Protein AF-A0A8I2G1R7-F1 (afdb_monomer_lite)

Foldseek 3Di:
DDQPVPDDDDDDDVPDDDQDPVNCVVRCVSPVQWDWDADPNDTDIDHDDDDPDPVVVVVVVVVVVVD

Radius of gyration: 14.73 Å; chains: 1; bounding box: 33×22×38 Å

Sequence (67 aa):
MTELKDRECEACRVGAPLVTEEEIAELLPEIPEWEIIEEDGIKKLTRSFKFNNFSGALSFTVKVGEL

pLDDT: mean 91.76, std 6.98, range [58.69, 98.25]

Secondary structure (DSSP, 8-state):
---GGGSPPPPPPTTPPPPPHHHHHHHGGGSTT-EEEEETTEEEEE-PPP-SSHHHHHHHHHHHHT-

Structure (mmCIF, N/CA/C/O backbone):
data_AF-A0A8I2G1R7-F1
#
_entry.id   AF-A0A8I2G1R7-F1
#
loop_
_atom_site.group_PDB
_atom_site.id
_atom_site.type_symbol
_atom_site.label_atom_id
_atom_site.label_alt_id
_atom_site.label_comp_id
_atom_site.label_asym_id
_atom_site.label_entity_id
_atom_site.label_seq_id
_atom_site.pdbx_PDB_ins_code
_atom_site.Cartn_x
_atom_site.Cartn_y
_atom_site.Cartn_z
_atom_site.occupancy
_atom_site.B_iso_or_equiv
_atom_site.auth_seq_id
_atom_site.auth_comp_id
_atom_site.auth_asym_id
_atom_site.auth_atom_id
_atom_site.pdbx_PDB_model_num
ATOM 1 N N . MET A 1 1 ? 4.596 -5.777 22.479 1.00 58.69 1 MET A N 1
ATOM 2 C CA . MET A 1 1 ? 3.763 -5.639 21.269 1.00 58.69 1 MET A CA 1
ATOM 3 C C . MET A 1 1 ? 4.480 -6.372 20.154 1.00 58.69 1 MET A C 1
ATOM 5 O O . MET A 1 1 ? 5.702 -6.316 20.134 1.00 58.69 1 MET A O 1
ATOM 9 N N . THR A 1 2 ? 3.756 -7.109 19.320 1.00 71.12 2 THR A N 1
ATOM 10 C CA . THR A 1 2 ? 4.308 -7.751 18.116 1.00 71.12 2 THR A CA 1
ATOM 11 C C . THR A 1 2 ? 4.502 -6.679 17.046 1.00 71.12 2 THR A C 1
ATOM 13 O O . THR A 1 2 ? 3.574 -5.894 16.840 1.00 71.12 2 THR A O 1
ATOM 16 N N . GLU A 1 3 ? 5.677 -6.625 16.411 1.00 85.50 3 GLU A N 1
ATOM 17 C CA . GLU A 1 3 ? 5.963 -5.661 15.336 1.00 85.50 3 GLU A CA 1
ATOM 18 C C . GLU A 1 3 ? 5.017 -5.916 14.150 1.00 85.50 3 GLU A C 1
ATOM 20 O O . GLU A 1 3 ? 4.619 -7.057 13.896 1.00 85.50 3 GLU A O 1
ATOM 25 N N . LEU A 1 4 ? 4.636 -4.872 13.410 1.00 88.12 4 LEU A N 1
ATOM 26 C CA . LEU A 1 4 ? 3.685 -4.971 12.296 1.00 88.12 4 LEU A CA 1
ATOM 27 C C . LEU A 1 4 ? 4.120 -6.018 11.261 1.00 88.12 4 LEU A C 1
ATOM 29 O O . LEU A 1 4 ? 3.286 -6.756 10.742 1.00 88.12 4 LEU A O 1
ATOM 33 N N . LYS A 1 5 ? 5.428 -6.120 11.006 1.00 88.12 5 LYS A N 1
ATOM 34 C CA . LYS A 1 5 ? 6.019 -7.074 10.054 1.00 88.12 5 LYS A CA 1
ATOM 35 C C . LYS A 1 5 ? 5.886 -8.548 10.464 1.00 88.12 5 LYS A C 1
ATOM 37 O O . LYS A 1 5 ? 6.025 -9.412 9.608 1.00 88.12 5 LYS A O 1
ATOM 42 N N . ASP A 1 6 ? 5.651 -8.8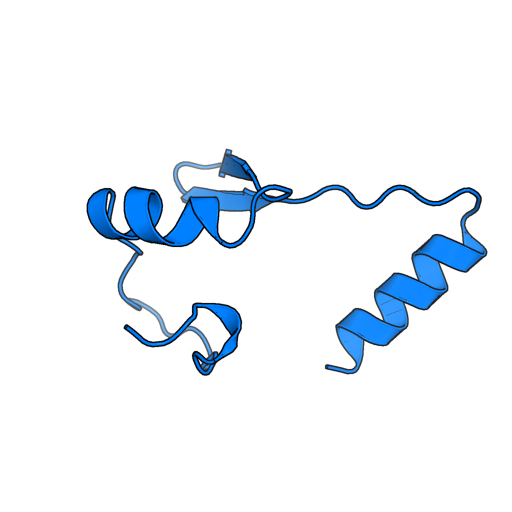24 11.747 1.00 88.44 6 ASP A N 1
ATOM 43 C CA . ASP A 1 6 ? 5.523 -10.185 12.279 1.00 88.44 6 ASP A CA 1
ATOM 44 C C . ASP A 1 6 ? 4.052 -10.642 12.318 1.00 88.44 6 ASP A C 1
ATOM 46 O O . ASP A 1 6 ? 3.749 -11.746 12.774 1.00 88.44 6 A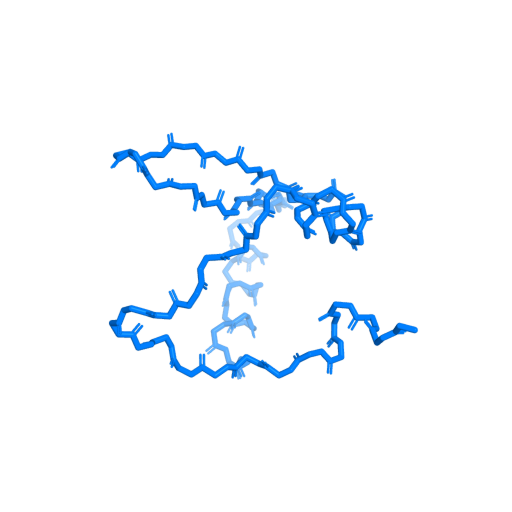SP A O 1
ATOM 50 N N . ARG A 1 7 ? 3.114 -9.790 11.875 1.00 87.38 7 ARG A N 1
ATOM 51 C CA . ARG A 1 7 ? 1.696 -10.141 11.761 1.00 87.38 7 ARG A CA 1
ATOM 52 C C . ARG A 1 7 ? 1.450 -10.944 10.487 1.00 87.38 7 ARG A C 1
ATOM 54 O O . ARG A 1 7 ? 1.993 -10.645 9.428 1.00 87.38 7 ARG A O 1
ATOM 61 N N . GLU A 1 8 ? 0.580 -11.941 10.587 1.00 82.62 8 GLU A N 1
ATOM 62 C CA . GLU A 1 8 ? 0.162 -12.735 9.435 1.00 82.62 8 GLU A CA 1
ATOM 63 C C . GLU A 1 8 ? -0.940 -12.010 8.655 1.00 82.62 8 GLU A C 1
ATOM 65 O O . GLU A 1 8 ? -1.896 -11.486 9.231 1.00 82.62 8 GLU A O 1
ATOM 70 N N . CYS A 1 9 ? -0.802 -11.985 7.331 1.00 83.31 9 CYS A N 1
ATOM 71 C CA . CYS A 1 9 ? -1.847 -11.510 6.437 1.00 83.31 9 CYS A CA 1
ATOM 72 C C . CYS A 1 9 ? -2.749 -12.691 6.065 1.00 83.31 9 CYS A C 1
ATOM 74 O O . CYS A 1 9 ? -2.281 -13.681 5.504 1.00 83.31 9 CYS A O 1
ATOM 76 N N . GLU A 1 10 ? -4.041 -12.587 6.364 1.00 81.75 10 GLU A N 1
ATOM 77 C CA . GLU A 1 10 ? -5.052 -13.546 5.918 1.00 81.75 10 GLU A CA 1
ATOM 78 C C . GLU A 1 10 ? -5.858 -12.986 4.741 1.00 81.75 10 GLU A C 1
ATOM 80 O O . GLU A 1 10 ? -5.943 -11.775 4.533 1.00 81.75 10 GLU A O 1
ATOM 85 N N . ALA A 1 11 ? -6.469 -13.871 3.950 1.00 81.25 11 ALA A N 1
ATOM 86 C CA . ALA A 1 11 ? -7.311 -13.450 2.839 1.00 81.25 11 ALA A CA 1
ATOM 87 C C . ALA A 1 11 ? -8.464 -12.560 3.339 1.00 81.25 11 ALA A C 1
ATOM 89 O O . ALA A 1 11 ? -9.281 -12.985 4.161 1.00 81.25 11 ALA A O 1
ATOM 90 N N . CYS A 1 12 ? -8.556 -11.339 2.805 1.00 79.44 12 CYS A N 1
ATOM 91 C CA . CYS A 1 12 ? -9.619 -10.406 3.160 1.00 79.44 12 CYS A CA 1
ATOM 92 C C . CYS A 1 12 ? -10.997 -11.020 2.879 1.00 79.44 12 CYS A C 1
ATOM 94 O O . CYS A 1 12 ? -11.311 -11.408 1.752 1.00 79.44 12 CYS A O 1
ATOM 96 N N . ARG A 1 13 ? -11.847 -11.058 3.907 1.00 84.50 13 ARG A N 1
ATOM 97 C CA . ARG A 1 13 ? -13.259 -11.449 3.807 1.00 84.50 13 ARG A CA 1
ATOM 98 C C . ARG A 1 13 ? -14.167 -10.225 3.849 1.00 84.50 13 ARG A C 1
ATOM 100 O O . ARG A 1 13 ? -13.812 -9.197 4.423 1.00 84.50 13 ARG A O 1
ATOM 107 N N . VAL A 1 14 ? -15.366 -10.344 3.280 1.00 84.00 14 VAL A N 1
ATOM 108 C CA . VAL A 1 14 ? -16.396 -9.302 3.407 1.00 84.00 14 VAL A CA 1
ATOM 109 C C . VAL A 1 14 ? -16.669 -9.051 4.893 1.00 84.00 14 VAL A C 1
ATOM 111 O O . VAL A 1 14 ? -16.923 -9.992 5.644 1.00 84.00 14 VAL A O 1
ATOM 114 N N . GLY A 1 15 ? -16.593 -7.786 5.312 1.00 83.19 15 GLY A N 1
ATOM 115 C CA . GLY A 1 15 ? -16.762 -7.391 6.713 1.00 83.19 15 GLY A CA 1
ATOM 116 C C . GLY A 1 15 ? -15.531 -7.610 7.598 1.00 83.19 15 GLY A C 1
ATOM 117 O O . GLY A 1 15 ? -15.670 -7.586 8.819 1.00 83.19 15 GLY A O 1
ATOM 118 N N . ALA A 1 16 ? -14.343 -7.836 7.021 1.00 86.00 16 ALA A N 1
ATOM 119 C CA . ALA A 1 16 ? -13.096 -7.761 7.779 1.00 86.00 16 ALA A CA 1
ATOM 120 C C . ALA A 1 16 ? -13.001 -6.410 8.522 1.00 86.00 16 ALA A C 1
ATOM 122 O O . ALA A 1 16 ? -13.403 -5.384 7.962 1.00 86.00 16 ALA A O 1
ATOM 123 N N . PRO A 1 17 ? -12.523 -6.406 9.781 1.00 87.31 17 PRO A N 1
ATOM 124 C CA . PRO A 1 17 ? -12.428 -5.185 10.565 1.00 87.31 17 PRO A CA 1
ATOM 125 C C . PRO A 1 17 ? -11.490 -4.190 9.884 1.00 87.31 17 PRO A C 1
ATOM 127 O O . PRO A 1 17 ? -10.446 -4.562 9.347 1.00 87.31 17 PRO A O 1
ATOM 130 N N . LEU A 1 18 ? -11.882 -2.920 9.911 1.00 88.38 18 LEU A N 1
ATOM 131 C CA . LEU A 1 18 ? -11.008 -1.830 9.506 1.00 88.38 18 LEU A CA 1
ATOM 132 C C . LEU A 1 18 ? -10.049 -1.512 10.649 1.00 88.38 18 LEU A C 1
ATOM 134 O O . LEU A 1 18 ? -10.437 -1.589 11.815 1.00 88.38 18 LEU A O 1
ATOM 138 N N . VAL A 1 19 ? -8.831 -1.114 10.291 1.00 90.94 19 VAL A N 1
ATOM 139 C CA . VAL A 1 19 ? -7.871 -0.553 11.245 1.00 90.94 19 VAL A CA 1
ATOM 140 C C . VAL A 1 19 ? -8.465 0.73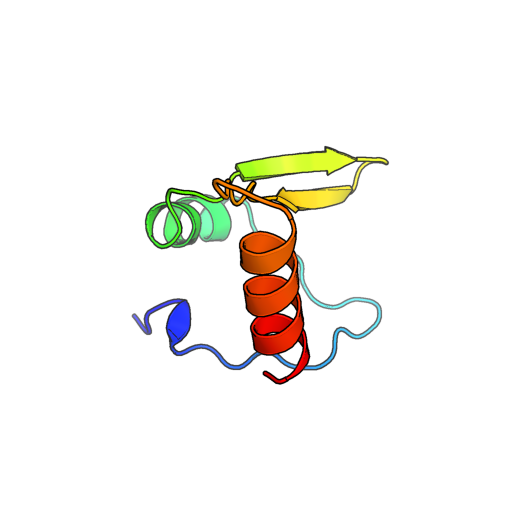5 11.819 1.00 90.94 19 VAL A C 1
ATOM 142 O O . VAL A 1 19 ? -8.922 1.589 11.051 1.00 90.94 19 VAL A O 1
ATOM 145 N N . THR A 1 20 ? -8.505 0.865 13.146 1.00 93.44 20 THR A N 1
ATOM 146 C CA . THR A 1 20 ? -9.059 2.064 13.801 1.00 93.44 20 THR A CA 1
ATOM 147 C C . THR A 1 20 ? -8.095 3.249 13.718 1.00 93.44 20 THR A C 1
ATOM 149 O O . THR A 1 20 ? -6.922 3.088 13.390 1.00 93.44 20 THR A O 1
ATOM 152 N N . GLU A 1 21 ? -8.559 4.465 14.025 1.00 93.44 21 GLU A N 1
ATOM 153 C CA . GLU A 1 21 ? -7.680 5.647 14.045 1.00 93.44 21 GLU A CA 1
ATOM 154 C C . GLU A 1 21 ? -6.558 5.516 15.087 1.00 93.44 21 GLU A C 1
ATOM 156 O O . GLU A 1 21 ? -5.431 5.947 14.844 1.00 93.44 21 GLU A O 1
ATOM 161 N N . GLU A 1 22 ? -6.846 4.895 16.234 1.00 95.31 22 GLU A N 1
ATOM 162 C CA . GLU A 1 22 ? -5.857 4.623 17.278 1.00 95.31 22 GLU A CA 1
ATOM 163 C C . GLU A 1 22 ? -4.798 3.635 16.782 1.00 95.31 22 GLU A C 1
ATOM 165 O O . GLU A 1 22 ? -3.603 3.895 16.909 1.00 95.31 22 GLU A O 1
ATOM 170 N N . GLU A 1 23 ? -5.225 2.542 16.146 1.00 93.69 23 GLU A N 1
ATOM 171 C CA . GLU A 1 23 ? -4.309 1.562 15.561 1.00 93.69 23 GLU A CA 1
ATOM 172 C C . GLU A 1 23 ? -3.487 2.168 14.415 1.00 93.69 23 GLU A C 1
ATOM 174 O O . GLU A 1 23 ? -2.297 1.889 14.300 1.00 93.69 23 GLU A O 1
ATOM 179 N N . ILE A 1 24 ? -4.074 3.038 13.586 1.00 94.12 24 ILE A N 1
ATOM 180 C CA . ILE A 1 24 ? -3.339 3.774 12.547 1.00 94.12 24 ILE A CA 1
ATOM 181 C C . ILE A 1 24 ? -2.222 4.613 13.178 1.00 94.12 24 ILE A C 1
ATOM 183 O O . ILE A 1 24 ? -1.092 4.585 12.689 1.00 94.12 24 ILE A O 1
ATOM 187 N N . ALA A 1 25 ? -2.517 5.346 14.255 1.00 94.06 25 ALA A N 1
ATOM 188 C CA . ALA A 1 25 ? -1.536 6.191 14.933 1.00 94.06 25 ALA A CA 1
ATOM 189 C C . ALA A 1 25 ? -0.372 5.383 15.536 1.00 94.06 25 ALA A C 1
ATOM 191 O O . ALA A 1 25 ? 0.753 5.882 15.587 1.00 94.06 25 ALA A O 1
ATOM 192 N N . GLU A 1 26 ? -0.626 4.142 15.957 1.00 94.62 26 GLU A N 1
ATOM 193 C CA . GLU A 1 26 ? 0.397 3.228 16.473 1.00 94.62 26 GLU A CA 1
ATOM 194 C C . GLU A 1 26 ? 1.209 2.544 15.361 1.00 94.62 26 GLU A C 1
ATOM 196 O O . GLU A 1 26 ? 2.424 2.410 15.490 1.00 94.62 26 GLU A O 1
ATOM 201 N N . LEU A 1 27 ? 0.561 2.130 14.266 1.00 94.50 27 LEU A N 1
ATOM 202 C CA . LEU A 1 27 ? 1.162 1.283 13.227 1.00 94.50 27 LEU A CA 1
ATOM 203 C C . LEU A 1 27 ? 1.858 2.062 12.108 1.00 94.50 27 LEU A C 1
ATOM 205 O O . LEU A 1 27 ? 2.870 1.604 11.577 1.00 94.50 27 LEU A O 1
ATOM 209 N N . LEU A 1 28 ? 1.339 3.231 11.722 1.00 94.56 28 LEU A N 1
ATOM 210 C CA . LEU A 1 28 ? 1.896 4.016 10.615 1.00 94.56 28 LEU A CA 1
ATOM 211 C C . L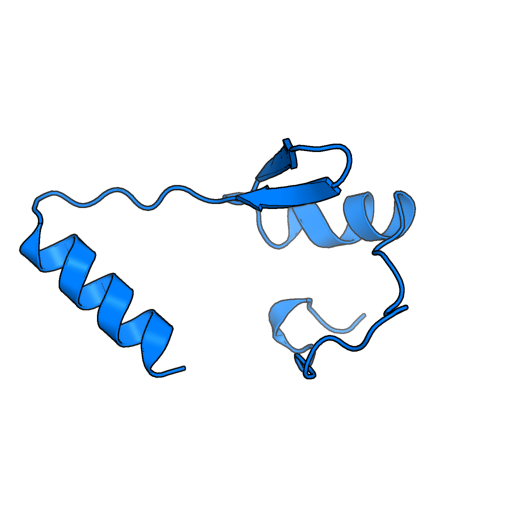EU A 1 28 ? 3.376 4.415 10.826 1.00 94.56 28 LEU A C 1
ATOM 213 O O . LEU A 1 28 ? 4.137 4.360 9.856 1.00 94.56 28 LEU A O 1
ATOM 217 N N . PRO A 1 29 ? 3.844 4.740 12.052 1.00 95.06 29 PRO A N 1
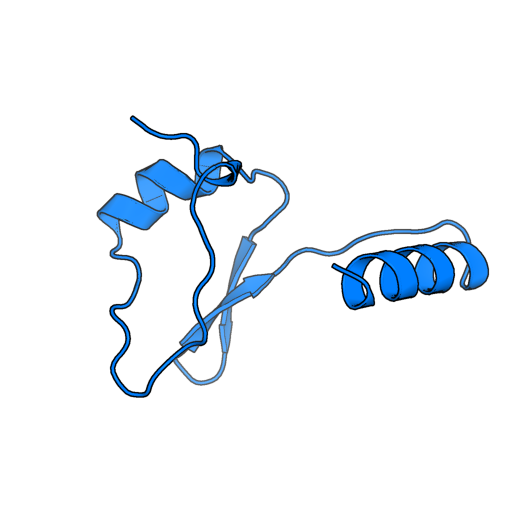ATOM 218 C CA . PRO A 1 29 ? 5.262 4.995 12.315 1.00 95.06 29 PRO A CA 1
ATOM 219 C C . PRO A 1 29 ? 6.202 3.819 12.006 1.00 95.06 29 PRO A C 1
ATOM 221 O O . PRO A 1 29 ? 7.385 4.052 11.756 1.00 95.06 29 PRO A O 1
ATOM 224 N N . GLU A 1 30 ? 5.713 2.573 11.994 1.00 95.38 30 GLU A N 1
ATOM 225 C CA . GLU A 1 30 ? 6.524 1.397 11.639 1.00 95.38 30 GLU A CA 1
ATOM 226 C C . GLU A 1 30 ? 6.796 1.297 10.125 1.00 95.38 30 GLU A C 1
ATOM 228 O O . GLU A 1 30 ? 7.719 0.600 9.698 1.00 95.38 30 GLU A O 1
ATOM 233 N N . ILE A 1 31 ? 6.028 2.018 9.300 1.00 94.38 31 ILE A N 1
ATOM 234 C CA . ILE A 1 31 ? 6.096 2.000 7.832 1.00 94.38 31 ILE A CA 1
ATOM 235 C C . ILE A 1 31 ? 6.201 3.425 7.247 1.00 94.38 31 ILE A C 1
ATOM 237 O O . ILE A 1 31 ? 5.363 3.831 6.445 1.00 94.38 31 ILE A O 1
ATOM 241 N N . PRO A 1 32 ? 7.265 4.188 7.562 1.00 94.62 32 PRO A N 1
ATOM 242 C CA . PRO A 1 32 ? 7.339 5.640 7.336 1.00 94.62 32 PRO A CA 1
ATOM 243 C C . PRO A 1 32 ? 7.324 6.091 5.866 1.00 94.62 32 PRO A C 1
ATOM 245 O O . PRO A 1 32 ? 7.173 7.275 5.585 1.00 94.62 32 PRO A O 1
ATOM 248 N N . GLU A 1 33 ? 7.519 5.174 4.920 1.00 96.00 33 GLU A N 1
ATOM 249 C CA . GLU A 1 33 ? 7.465 5.461 3.479 1.00 96.00 33 GLU A CA 1
ATOM 250 C C . GLU A 1 33 ? 6.073 5.228 2.870 1.00 96.00 33 GLU A C 1
ATOM 252 O O . GLU A 1 33 ? 5.897 5.393 1.662 1.00 96.00 33 GLU A O 1
ATOM 257 N N . TRP A 1 34 ? 5.108 4.782 3.677 1.00 96.31 34 TRP A N 1
ATOM 258 C CA . TRP A 1 34 ? 3.726 4.565 3.272 1.00 96.31 34 TRP A CA 1
ATOM 259 C C . TRP A 1 34 ? 2.837 5.716 3.736 1.00 96.31 34 TRP A C 1
ATOM 261 O O . TRP A 1 34 ? 2.988 6.248 4.832 1.00 96.31 34 TRP A O 1
ATOM 271 N N . GLU A 1 35 ? 1.874 6.066 2.895 1.00 96.06 35 GLU A N 1
ATOM 272 C CA . GLU A 1 35 ? 0.924 7.150 3.118 1.00 96.06 35 GLU A CA 1
ATOM 273 C C . GLU A 1 35 ? -0.504 6.609 3.045 1.00 96.06 35 GLU A C 1
ATOM 275 O O . GLU A 1 35 ? -0.786 5.671 2.297 1.00 96.06 35 GLU A O 1
ATOM 280 N N . ILE A 1 36 ? -1.418 7.211 3.805 1.00 95.75 36 ILE A N 1
ATOM 281 C CA . ILE A 1 36 ? -2.848 6.913 3.708 1.00 95.75 36 ILE A CA 1
ATOM 282 C C . ILE A 1 36 ? -3.474 7.906 2.733 1.00 95.75 36 ILE A C 1
ATOM 284 O O . ILE A 1 36 ? -3.421 9.115 2.952 1.00 95.75 36 ILE A O 1
ATOM 288 N N . ILE A 1 37 ? -4.098 7.384 1.683 1.00 95.94 37 ILE A N 1
ATOM 289 C CA . ILE A 1 37 ? -4.938 8.149 0.761 1.00 95.94 37 ILE A CA 1
ATOM 290 C C . ILE A 1 37 ? -6.397 7.734 0.930 1.00 95.94 37 ILE A C 1
ATOM 292 O O . ILE A 1 37 ? -6.685 6.619 1.363 1.00 95.94 37 ILE A O 1
ATOM 296 N N . GLU A 1 38 ? -7.318 8.616 0.563 1.00 95.19 38 GLU A N 1
ATOM 297 C CA . GLU A 1 38 ? -8.746 8.310 0.517 1.00 95.19 38 GLU A CA 1
ATOM 298 C C . GLU A 1 38 ? -9.224 8.358 -0.934 1.00 95.19 38 GLU A C 1
ATOM 300 O O . GLU A 1 38 ? -9.084 9.374 -1.614 1.00 95.19 38 GLU A O 1
ATOM 305 N N . GLU A 1 39 ? -9.763 7.242 -1.417 1.00 94.38 39 GLU A N 1
ATOM 306 C CA . GLU A 1 39 ? -10.263 7.094 -2.782 1.00 94.38 39 GLU A CA 1
ATOM 307 C C . GLU A 1 39 ? -11.614 6.379 -2.729 1.00 94.38 39 GLU A C 1
ATOM 309 O O . GLU A 1 39 ? -11.724 5.309 -2.128 1.00 94.38 39 GLU A O 1
ATOM 314 N N . ASP A 1 40 ? -12.649 6.993 -3.307 1.00 93.25 40 ASP A N 1
ATOM 315 C CA . ASP A 1 40 ? -14.043 6.521 -3.257 1.00 93.25 40 ASP A CA 1
ATOM 316 C C . ASP A 1 40 ? -14.567 6.258 -1.828 1.00 93.25 40 ASP A C 1
ATOM 318 O O . ASP A 1 40 ? -15.365 5.351 -1.593 1.00 93.25 40 ASP A O 1
ATOM 322 N N . GLY A 1 41 ? -14.104 7.050 -0.852 1.00 90.06 41 GLY A N 1
ATOM 323 C CA . GLY A 1 41 ? -14.458 6.898 0.565 1.00 90.06 41 GLY A CA 1
ATOM 324 C C . GLY A 1 41 ? -13.770 5.719 1.264 1.00 90.06 41 GLY A C 1
ATOM 325 O O . GLY A 1 41 ? -14.150 5.353 2.375 1.00 90.06 41 GLY A O 1
ATOM 326 N N . ILE A 1 42 ? -12.770 5.102 0.626 1.00 89.50 42 ILE A N 1
ATOM 327 C CA . ILE A 1 42 ? -11.978 4.005 1.185 1.00 89.50 42 ILE A CA 1
ATOM 328 C C . ILE A 1 42 ? -10.567 4.516 1.475 1.00 89.50 42 ILE A C 1
ATOM 330 O O . ILE A 1 42 ? -9.860 4.966 0.571 1.00 89.50 42 ILE A O 1
ATOM 334 N N . LYS A 1 43 ? -10.136 4.400 2.737 1.00 92.56 43 LYS A N 1
ATOM 335 C CA . LYS A 1 43 ? -8.744 4.641 3.134 1.00 92.56 43 LYS A CA 1
ATOM 336 C C . LYS A 1 43 ? -7.851 3.511 2.621 1.00 92.56 43 LYS A C 1
ATOM 338 O O . LYS A 1 43 ? -8.128 2.338 2.869 1.00 92.56 43 LYS A O 1
ATOM 343 N N . LYS A 1 44 ? -6.773 3.860 1.922 1.00 93.06 44 LYS A N 1
ATOM 344 C CA . LYS A 1 44 ? -5.814 2.924 1.321 1.00 93.06 44 LYS A CA 1
ATOM 345 C C . LYS A 1 44 ? -4.392 3.330 1.679 1.00 93.06 44 LYS A C 1
ATOM 347 O O . LYS A 1 44 ? -4.066 4.513 1.660 1.00 93.06 44 LYS A O 1
ATOM 352 N N . LEU A 1 45 ? -3.533 2.348 1.940 1.00 94.62 45 LEU A N 1
ATOM 353 C CA . LEU A 1 45 ? -2.092 2.569 2.035 1.00 94.62 45 LEU A CA 1
ATOM 354 C C . LEU A 1 45 ? -1.483 2.627 0.633 1.00 94.62 45 LEU A C 1
ATOM 356 O O . LEU A 1 45 ? -1.735 1.759 -0.201 1.00 94.62 45 LEU A O 1
ATOM 360 N N . THR A 1 46 ? -0.666 3.642 0.378 1.00 96.19 46 THR A N 1
ATOM 361 C CA . THR A 1 46 ? 0.051 3.842 -0.882 1.00 96.19 46 THR A CA 1
ATOM 362 C C . THR A 1 46 ? 1.519 4.124 -0.609 1.00 96.19 46 THR A C 1
ATOM 364 O O . THR A 1 46 ? 1.865 4.854 0.315 1.00 96.19 46 THR A O 1
ATOM 367 N N . ARG A 1 47 ? 2.397 3.561 -1.441 1.00 96.12 47 ARG A N 1
ATOM 368 C CA . ARG A 1 47 ? 3.828 3.866 -1.451 1.00 96.12 47 ARG A CA 1
ATOM 369 C C . ARG A 1 47 ? 4.350 3.884 -2.879 1.00 96.12 47 ARG A C 1
ATOM 371 O O . ARG A 1 47 ? 4.075 2.982 -3.666 1.00 96.12 47 ARG A O 1
ATOM 378 N N . SER A 1 48 ? 5.157 4.892 -3.196 1.00 95.56 48 SER A N 1
ATOM 379 C CA . SER A 1 48 ? 5.825 5.005 -4.494 1.00 95.56 48 SER A CA 1
ATOM 380 C C . SER A 1 48 ? 7.266 4.502 -4.419 1.00 95.56 48 SER A C 1
ATOM 382 O O . SER A 1 48 ? 8.077 5.032 -3.663 1.00 95.56 48 SER A O 1
ATOM 384 N N . PHE A 1 49 ? 7.614 3.524 -5.255 1.00 96.62 49 PHE A N 1
ATOM 385 C CA . PHE A 1 49 ? 8.986 3.034 -5.407 1.00 96.62 49 PHE A CA 1
ATOM 386 C C . PHE A 1 49 ? 9.616 3.627 -6.671 1.00 96.62 49 PHE A C 1
ATOM 388 O O . PHE A 1 49 ? 9.085 3.473 -7.771 1.00 96.62 49 PHE A O 1
ATOM 395 N N . LYS A 1 50 ? 10.752 4.319 -6.528 1.00 96.44 50 LYS A N 1
ATOM 396 C CA . LYS A 1 50 ? 11.464 4.955 -7.648 1.00 96.44 50 LYS A CA 1
ATOM 397 C C . LYS A 1 50 ? 12.648 4.100 -8.088 1.00 96.44 50 LYS A C 1
ATOM 399 O O . LYS A 1 50 ? 13.440 3.661 -7.261 1.00 96.44 50 LYS A O 1
ATOM 404 N N . PHE A 1 51 ? 12.797 3.930 -9.399 1.00 97.81 51 PHE A N 1
ATOM 405 C CA . PHE A 1 51 ? 13.884 3.166 -10.011 1.00 97.81 51 PHE A CA 1
ATOM 406 C C . PHE A 1 51 ? 14.538 3.971 -11.132 1.00 97.81 51 PHE A C 1
ATOM 408 O O . PHE A 1 51 ? 13.880 4.754 -11.813 1.00 97.81 51 PHE A O 1
ATOM 415 N N . ASN A 1 52 ? 15.831 3.733 -11.359 1.00 97.38 52 ASN A N 1
ATOM 416 C CA . ASN A 1 52 ? 16.601 4.429 -12.398 1.00 97.38 52 ASN A CA 1
ATOM 417 C C . ASN A 1 52 ? 16.178 4.043 -13.825 1.00 97.38 52 ASN A C 1
ATOM 419 O O . ASN A 1 52 ? 16.471 4.768 -14.771 1.00 97.38 52 ASN A O 1
ATOM 423 N N . ASN A 1 53 ? 15.547 2.879 -14.001 1.00 97.44 53 ASN A N 1
ATOM 424 C CA . ASN A 1 53 ? 15.066 2.394 -15.290 1.00 97.44 53 ASN A CA 1
ATOM 425 C C . ASN A 1 53 ? 13.927 1.377 -15.117 1.00 97.44 53 ASN A C 1
ATOM 427 O O . ASN A 1 53 ? 13.691 0.848 -14.028 1.00 97.44 53 ASN A O 1
ATOM 431 N N . PHE A 1 54 ? 13.250 1.081 -16.228 1.00 98.06 54 PHE A N 1
ATOM 432 C CA . PHE A 1 54 ? 12.127 0.146 -16.272 1.00 98.06 54 PHE A CA 1
ATOM 433 C C . PHE A 1 54 ? 12.511 -1.287 -15.868 1.00 98.06 54 PHE A C 1
ATOM 435 O O . PHE A 1 54 ? 11.762 -1.936 -15.145 1.00 98.06 54 PHE A O 1
ATOM 442 N N . SER A 1 55 ? 13.691 -1.771 -16.273 1.00 98.25 55 SER A N 1
ATOM 443 C CA . SER A 1 55 ? 14.146 -3.129 -15.935 1.00 98.25 55 SER A CA 1
ATOM 444 C C . SER A 1 55 ? 14.268 -3.343 -14.422 1.00 98.25 55 SER A C 1
ATOM 446 O O . SER A 1 55 ? 13.942 -4.422 -13.926 1.00 98.25 55 SER A O 1
ATOM 448 N N . GLY A 1 56 ? 14.726 -2.324 -13.687 1.00 98.19 56 GLY A N 1
ATOM 449 C CA . GLY A 1 56 ? 14.806 -2.350 -12.227 1.00 98.19 56 GLY A CA 1
ATOM 450 C C . GLY A 1 56 ? 13.427 -2.367 -11.570 1.00 98.19 56 GLY A C 1
ATOM 451 O O . GLY A 1 56 ? 13.193 -3.181 -10.679 1.00 98.19 56 GLY A O 1
ATOM 452 N N . ALA A 1 57 ? 12.505 -1.533 -12.061 1.00 98.19 57 ALA A N 1
ATOM 453 C CA . ALA A 1 57 ? 11.124 -1.509 -11.585 1.00 98.19 57 ALA A CA 1
ATOM 454 C C . ALA A 1 57 ? 10.426 -2.861 -11.800 1.00 98.19 57 ALA A C 1
ATOM 456 O O . ALA A 1 57 ? 9.871 -3.419 -10.860 1.00 98.19 57 ALA A O 1
ATOM 457 N N . LEU A 1 58 ? 10.536 -3.436 -13.002 1.00 98.25 58 LEU A N 1
ATOM 458 C CA . LEU A 1 58 ? 9.928 -4.727 -13.326 1.00 98.25 58 LEU A CA 1
ATOM 459 C C . LEU A 1 58 ? 10.491 -5.859 -12.457 1.00 98.25 58 LEU A C 1
ATOM 461 O O . LEU A 1 58 ? 9.729 -6.668 -11.938 1.00 98.25 58 LEU A O 1
ATOM 465 N N . SER A 1 59 ? 11.811 -5.892 -12.253 1.00 98.00 59 SER A N 1
ATOM 466 C CA . SER A 1 59 ? 12.450 -6.908 -11.402 1.00 98.00 59 SER A CA 1
ATOM 467 C C . SER A 1 59 ? 11.965 -6.833 -9.952 1.00 98.00 59 SER A C 1
ATOM 469 O O . SER A 1 59 ? 11.806 -7.863 -9.303 1.00 98.00 59 SER A O 1
ATOM 471 N N . PHE A 1 60 ? 11.731 -5.625 -9.433 1.00 97.75 60 PHE A N 1
ATOM 472 C CA . PHE A 1 60 ? 11.125 -5.439 -8.116 1.00 97.75 60 PHE A 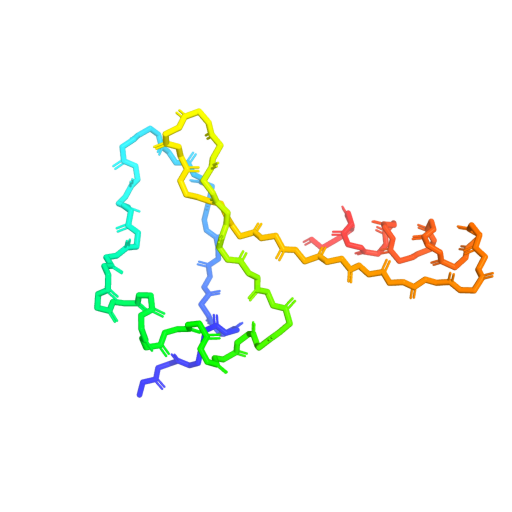CA 1
ATOM 473 C C . PHE A 1 60 ? 9.670 -5.920 -8.093 1.00 97.75 60 PHE A C 1
ATOM 475 O O . PHE A 1 60 ? 9.305 -6.683 -7.206 1.00 97.75 60 PHE A O 1
ATOM 482 N N . THR A 1 61 ? 8.860 -5.538 -9.085 1.00 97.19 61 THR A N 1
ATOM 483 C CA . THR A 1 61 ? 7.456 -5.961 -9.187 1.00 97.19 61 THR A CA 1
ATOM 484 C C . THR A 1 61 ? 7.308 -7.481 -9.237 1.00 97.19 61 THR A C 1
ATOM 486 O O . THR A 1 61 ? 6.441 -8.015 -8.554 1.00 97.19 61 THR A O 1
ATOM 489 N N . VAL A 1 62 ? 8.167 -8.183 -9.987 1.00 97.50 62 VAL A N 1
ATOM 490 C CA . VAL A 1 62 ? 8.162 -9.657 -10.033 1.00 97.50 62 VAL A CA 1
ATOM 491 C C . VAL A 1 62 ? 8.419 -10.241 -8.648 1.00 97.50 62 VAL A C 1
ATOM 493 O O . VAL A 1 62 ? 7.630 -11.057 -8.192 1.00 97.50 62 VAL A O 1
ATOM 496 N N . LYS A 1 63 ? 9.450 -9.764 -7.937 1.00 97.19 63 LYS A N 1
ATOM 497 C CA . LYS A 1 63 ? 9.751 -10.238 -6.578 1.00 97.19 63 LYS A CA 1
ATOM 498 C C . LYS A 1 63 ? 8.590 -10.030 -5.611 1.00 97.19 63 LYS A C 1
ATOM 500 O O . LYS A 1 63 ? 8.352 -10.892 -4.783 1.00 97.19 63 LYS A O 1
ATOM 505 N N . VAL A 1 64 ? 7.887 -8.899 -5.704 1.00 94.69 64 VAL A N 1
ATOM 506 C CA . VAL A 1 64 ? 6.702 -8.637 -4.871 1.00 94.69 64 VAL A CA 1
ATOM 507 C C . VAL A 1 64 ? 5.565 -9.604 -5.204 1.00 94.69 64 VAL A C 1
ATOM 509 O O . VAL A 1 64 ? 4.874 -10.041 -4.297 1.00 94.69 64 VAL A O 1
ATOM 512 N N . GLY A 1 65 ? 5.373 -9.946 -6.481 1.00 93.38 65 GLY A N 1
ATOM 513 C CA . GLY A 1 65 ? 4.330 -10.882 -6.908 1.00 93.38 65 GLY A CA 1
ATOM 514 C C . GLY A 1 65 ? 4.611 -12.356 -6.593 1.00 93.38 65 GLY A C 1
ATOM 515 O O . GLY A 1 65 ? 3.698 -13.167 -6.699 1.00 93.38 65 GLY A O 1
ATOM 516 N N . GLU A 1 66 ? 5.851 -12.706 -6.246 1.00 94.44 66 GLU A N 1
ATOM 517 C CA . GLU A 1 66 ? 6.261 -14.062 -5.850 1.00 94.44 66 GLU A CA 1
ATOM 518 C C . GLU A 1 66 ? 6.189 -14.307 -4.327 1.00 94.44 66 GLU A C 1
ATOM 520 O O . GLU A 1 66 ? 6.390 -15.447 -3.904 1.00 94.44 66 GLU A O 1
ATOM 525 N N . LEU A 1 67 ? 5.934 -13.263 -3.522 1.00 83.56 67 LEU A N 1
ATOM 526 C CA . LEU A 1 67 ? 5.702 -13.351 -2.070 1.00 83.56 67 LEU A CA 1
ATOM 527 C C . LEU A 1 67 ? 4.296 -13.878 -1.759 1.00 83.56 67 LEU A C 1
ATOM 529 O O . LEU A 1 67 ? 4.194 -14.672 -0.798 1.00 83.56 67 LEU A O 1
#